Protein AF-A0A920KZQ2-F1 (afdb_monomer)

Solvent-accessible surface area (backbone atoms only — not comparable to full-atom values): 4026 Å² total; per-residue (Å²): 90,76,44,82,71,67,70,31,18,41,40,43,51,59,45,86,100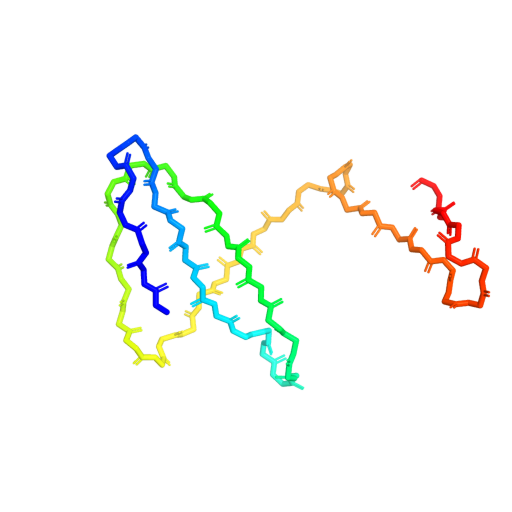,54,89,49,76,44,75,48,83,40,82,30,87,72,87,79,65,90,89,63,88,83,89,84,88,77,60,72,94,77,59,77,44,62,40,90,90,74,70,45,70,66,108

Nearest PDB structures (foldseek):
  7o1f-assembly1_A  TM=5.237E-01  e=2.447E+00  Thermochaetoides thermophila DSM 1495
  7o1f-assembly2_F  TM=5.034E-01  e=2.932E+00  Thermochaetoides thermophila DSM 1495
  7tib-assembly1_G  TM=3.975E-01  e=4.210E+00  Saccharomyces cerevisiae
  7o1f-assembly2_D  TM=5.082E-01  e=6.818E+00  Thermochaetoides thermophila DSM 1495
  3l0x-assembly1_A  TM=3.298E-01  e=7.692E+00  Saccharomyces cerevisiae

Secondary structure (DSSP, 8-state):
-EEE-SSEEEEEEE-TTS--EEEEEEES-----TT--------GGG---B-TTT--B--

Radius of gyration: 14.19 Å; Cα contacts (8 Å, |Δi|>4): 75; chains: 1; bounding box: 33×28×31 Å

Sequence (59 aa):
MVEQLGSNSLLHGTLEDTDIEIVASLSGHVTAETGSVVSFSAKETNIHVFNPDTEKRLG

Mean predicted aligned error: 3.41 Å

pLDDT: mean 94.65, std 3.16, range [78.56, 97.88]

Foldseek 3Di:
DWDAPAQWIWDWDAPPPDRHIDIDIGGGDDDDDPPDDDDDDDDPVPDWDADPVPRDTPD

Structure (mmCIF, N/CA/C/O backbone):
data_AF-A0A920KZQ2-F1
#
_entry.id   AF-A0A920KZQ2-F1
#
loop_
_atom_site.group_PDB
_atom_site.id
_atom_site.type_symbol
_atom_site.label_atom_id
_atom_site.label_alt_id
_atom_site.label_comp_id
_atom_site.label_asym_id
_atom_site.label_entity_id
_atom_site.label_seq_id
_atom_site.pdbx_PDB_ins_code
_atom_site.Cartn_x
_atom_site.Cartn_y
_atom_site.Cartn_z
_atom_site.occupancy
_atom_site.B_iso_or_equiv
_atom_site.auth_seq_id
_atom_site.auth_comp_id
_atom_site.auth_asym_id
_atom_site.auth_atom_id
_atom_site.pdbx_PDB_model_num
ATOM 1 N N . MET A 1 1 ? 2.502 -0.906 -11.572 1.00 91.12 1 MET A N 1
ATOM 2 C CA . MET A 1 1 ? 2.863 0.237 -12.454 1.00 91.12 1 MET A CA 1
ATOM 3 C C . MET A 1 1 ? 3.550 1.303 -11.614 1.00 91.12 1 MET A C 1
ATOM 5 O O . MET A 1 1 ? 3.161 1.461 -10.465 1.00 91.12 1 MET A O 1
ATOM 9 N N . VAL A 1 2 ? 4.530 2.030 -12.159 1.00 95.69 2 VAL A N 1
ATOM 10 C CA . VAL A 1 2 ? 5.107 3.211 -11.492 1.00 95.69 2 VAL A CA 1
ATOM 11 C C . VAL A 1 2 ? 4.677 4.483 -12.220 1.00 95.69 2 VAL A C 1
ATOM 13 O O . VAL A 1 2 ? 4.887 4.592 -13.426 1.00 95.69 2 VAL A O 1
ATOM 16 N N . GLU A 1 3 ? 4.110 5.439 -11.492 1.00 97.06 3 GLU A N 1
ATOM 17 C CA . GLU A 1 3 ? 3.802 6.792 -11.961 1.00 97.06 3 GLU A CA 1
ATOM 18 C C . GLU A 1 3 ? 4.849 7.781 -11.428 1.00 97.06 3 GLU A C 1
ATOM 20 O O . GLU A 1 3 ? 5.123 7.810 -10.229 1.00 97.06 3 GLU A O 1
ATOM 25 N N . GLN A 1 4 ? 5.447 8.590 -12.309 1.00 97.12 4 GLN A N 1
ATOM 26 C CA . GLN A 1 4 ? 6.501 9.552 -11.962 1.00 97.12 4 GLN A CA 1
ATOM 27 C C . GLN A 1 4 ? 5.915 10.960 -11.809 1.00 97.12 4 GLN A C 1
ATOM 29 O O . GLN A 1 4 ? 5.483 11.552 -12.796 1.00 97.12 4 GLN A O 1
ATOM 34 N N . LEU A 1 5 ? 5.955 11.523 -10.598 1.00 96.81 5 LEU A N 1
ATOM 35 C CA . LEU A 1 5 ? 5.414 12.858 -10.291 1.00 96.81 5 LEU A CA 1
ATOM 36 C C . LEU A 1 5 ? 6.507 13.922 -10.084 1.00 96.81 5 LEU A C 1
ATOM 38 O O . LEU A 1 5 ? 6.231 15.058 -9.699 1.00 96.81 5 LEU A O 1
ATOM 42 N N . GLY A 1 6 ? 7.769 13.566 -10.323 1.00 94.62 6 GLY A N 1
ATOM 43 C CA . GLY A 1 6 ? 8.927 14.431 -10.110 1.00 94.62 6 GLY A CA 1
ATOM 44 C C . GLY A 1 6 ? 9.482 14.309 -8.693 1.00 94.62 6 GLY A C 1
ATOM 45 O O . GLY A 1 6 ? 10.531 13.699 -8.503 1.00 94.62 6 GLY A O 1
ATOM 46 N N . SER A 1 7 ? 8.800 14.872 -7.690 1.00 96.25 7 SER A N 1
ATOM 47 C CA . SER A 1 7 ? 9.272 14.813 -6.293 1.00 96.25 7 SER A CA 1
ATOM 48 C C . SER A 1 7 ? 9.058 13.445 -5.638 1.00 96.25 7 SER A C 1
ATOM 50 O O . SER A 1 7 ? 9.795 13.077 -4.721 1.00 96.25 7 SER A O 1
ATOM 52 N N . ASN A 1 8 ? 8.072 12.687 -6.110 1.00 97.81 8 ASN A N 1
ATOM 53 C CA . ASN A 1 8 ? 7.747 11.339 -5.671 1.00 97.81 8 ASN A CA 1
ATOM 54 C C . ASN A 1 8 ? 7.325 10.457 -6.854 1.00 97.81 8 ASN A C 1
ATOM 56 O O . ASN A 1 8 ? 7.007 10.941 -7.941 1.00 97.81 8 ASN A O 1
ATOM 60 N N . SER A 1 9 ? 7.310 9.152 -6.612 1.00 97.75 9 SER A N 1
ATOM 61 C CA . SER A 1 9 ? 6.752 8.137 -7.498 1.00 97.75 9 SER A CA 1
ATOM 62 C C . SER A 1 9 ? 5.591 7.441 -6.796 1.00 97.75 9 SER A C 1
ATOM 64 O O . SER A 1 9 ? 5.703 7.123 -5.609 1.00 97.75 9 SER A O 1
ATOM 66 N N . LEU A 1 10 ? 4.499 7.166 -7.506 1.00 97.44 10 LEU A N 1
ATOM 67 C CA . LEU A 1 10 ? 3.450 6.274 -7.012 1.00 97.44 10 LEU A CA 1
ATOM 68 C C . LEU A 1 10 ? 3.692 4.874 -7.564 1.00 97.44 10 LEU A C 1
ATOM 70 O O . LEU A 1 10 ? 3.732 4.668 -8.777 1.00 97.44 10 LEU A O 1
ATOM 74 N N . LEU A 1 11 ? 3.874 3.903 -6.674 1.00 96.56 11 LEU A N 1
ATOM 75 C CA . LEU A 1 11 ? 3.923 2.494 -7.031 1.00 96.56 11 LEU A CA 1
ATOM 76 C C . LEU A 1 11 ? 2.539 1.887 -6.820 1.00 96.56 11 LEU A C 1
ATOM 78 O O . LEU A 1 11 ? 2.078 1.758 -5.688 1.00 96.56 11 LEU A O 1
ATOM 82 N N . HIS A 1 12 ? 1.912 1.488 -7.920 1.00 96.12 12 HIS A N 1
ATOM 83 C CA . HIS A 1 12 ? 0.654 0.753 -7.940 1.00 96.12 12 HIS A CA 1
ATOM 84 C C . HIS A 1 12 ? 0.935 -0.745 -7.999 1.00 96.12 12 HIS A C 1
ATOM 86 O O . HIS A 1 12 ? 1.700 -1.195 -8.867 1.00 96.12 12 HIS A O 1
ATOM 92 N N . GLY A 1 13 ? 0.270 -1.504 -7.136 1.00 94.94 13 GLY A N 1
ATOM 93 C CA . GLY A 1 13 ? 0.336 -2.958 -7.109 1.00 94.94 13 GLY A CA 1
ATOM 94 C C . GLY A 1 13 ? -0.871 -3.576 -6.415 1.00 94.94 13 GLY A C 1
ATOM 95 O O . GLY A 1 13 ? -1.847 -2.895 -6.102 1.00 94.94 13 GLY A O 1
ATOM 96 N N . THR A 1 14 ? -0.765 -4.871 -6.163 1.00 96.25 14 THR A N 1
ATOM 97 C CA . THR A 1 14 ? -1.767 -5.667 -5.457 1.00 96.25 14 THR A CA 1
ATOM 98 C C . THR A 1 14 ? -1.104 -6.257 -4.220 1.00 96.25 14 THR A C 1
ATOM 100 O O . THR A 1 14 ? 0.060 -6.661 -4.286 1.00 96.25 14 THR A O 1
ATOM 103 N N . LEU A 1 15 ? -1.803 -6.262 -3.085 1.00 94.81 15 LEU A N 1
ATOM 104 C CA . LEU A 1 15 ? -1.312 -6.921 -1.875 1.00 94.81 15 LEU A CA 1
ATOM 105 C C . LEU A 1 15 ? -1.160 -8.425 -2.129 1.00 94.81 15 LEU A C 1
ATOM 107 O O . LEU A 1 15 ? -2.071 -9.053 -2.669 1.00 94.81 15 LEU A O 1
ATOM 111 N N . GLU A 1 16 ? -0.013 -8.980 -1.736 1.00 93.50 16 GLU A N 1
ATOM 112 C CA . GLU A 1 16 ? 0.316 -10.398 -1.921 1.00 93.50 16 GLU A CA 1
ATOM 113 C C . GLU A 1 16 ? -0.806 -11.303 -1.391 1.00 93.50 16 GLU A C 1
ATOM 115 O O . GLU A 1 16 ? -1.392 -11.029 -0.344 1.00 93.50 16 GLU A O 1
ATOM 120 N N . ASP A 1 17 ? -1.123 -12.352 -2.153 1.00 94.19 17 ASP A N 1
ATOM 121 C CA . ASP A 1 17 ? -2.204 -13.311 -1.884 1.00 94.19 17 ASP A CA 1
ATOM 122 C C . ASP A 1 17 ? -3.623 -12.712 -1.782 1.00 94.19 17 ASP A C 1
ATOM 124 O O . ASP A 1 17 ? -4.541 -13.342 -1.250 1.00 94.19 17 ASP A O 1
ATOM 128 N N . THR A 1 18 ? -3.843 -11.510 -2.321 1.00 95.00 18 THR A N 1
ATOM 129 C CA . THR A 1 18 ? -5.166 -10.871 -2.392 1.00 95.00 18 THR A CA 1
ATOM 130 C C . THR A 1 18 ? -5.408 -10.228 -3.759 1.00 95.00 18 THR A C 1
ATOM 132 O O . THR A 1 18 ? -4.483 -10.088 -4.551 1.00 95.00 18 THR A O 1
ATOM 135 N N . ASP A 1 19 ? -6.637 -9.764 -4.005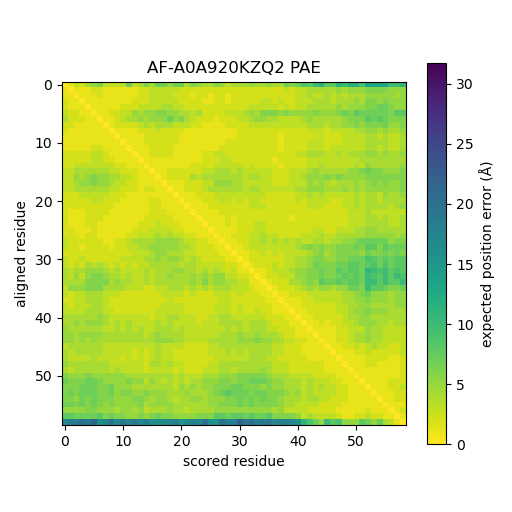 1.00 94.75 19 ASP A N 1
ATOM 136 C CA . ASP A 1 19 ? -6.984 -8.905 -5.150 1.00 94.75 19 ASP A CA 1
ATOM 137 C C . ASP A 1 19 ? -7.085 -7.415 -4.757 1.00 94.75 19 ASP A C 1
ATOM 139 O O . ASP A 1 19 ? -7.656 -6.597 -5.479 1.00 94.75 19 ASP A O 1
ATOM 143 N N . ILE A 1 20 ? -6.573 -7.042 -3.579 1.00 95.81 20 ILE A N 1
ATOM 144 C CA . ILE A 1 20 ? -6.696 -5.681 -3.051 1.00 95.81 20 ILE A CA 1
ATOM 145 C C . 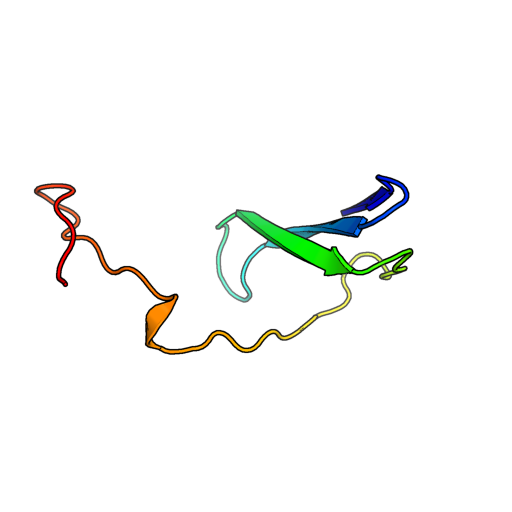ILE A 1 20 ? -5.619 -4.795 -3.677 1.00 95.81 20 ILE A C 1
ATOM 147 O O . ILE A 1 20 ? -4.421 -4.992 -3.453 1.00 95.81 20 ILE A O 1
ATOM 151 N N . GLU A 1 21 ? -6.049 -3.786 -4.432 1.00 96.25 21 GLU A N 1
ATOM 152 C CA . GLU A 1 21 ? -5.160 -2.758 -4.970 1.00 96.25 21 GLU A CA 1
ATOM 153 C C . GLU A 1 21 ? -4.585 -1.879 -3.853 1.00 96.25 21 GLU A C 1
ATOM 155 O O . GLU A 1 21 ? -5.282 -1.460 -2.926 1.00 96.25 21 GLU A O 1
ATOM 160 N N . ILE A 1 22 ? -3.298 -1.558 -3.967 1.00 95.50 22 ILE A N 1
ATOM 161 C CA . ILE A 1 22 ? -2.594 -0.662 -3.055 1.00 95.50 22 ILE A CA 1
ATOM 162 C C . ILE A 1 22 ? -1.695 0.298 -3.835 1.00 95.50 22 ILE A C 1
ATOM 164 O O . ILE A 1 22 ? -1.113 -0.047 -4.868 1.00 95.50 22 ILE A O 1
ATOM 168 N N . VAL A 1 23 ? -1.562 1.518 -3.311 1.00 96.44 23 VAL A N 1
ATOM 169 C CA . VAL A 1 23 ? -0.653 2.539 -3.836 1.00 96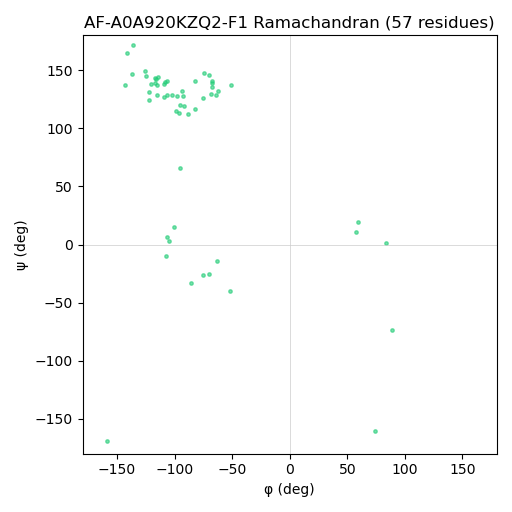.44 23 VAL A CA 1
ATOM 170 C C . VAL A 1 23 ? 0.314 2.966 -2.740 1.00 96.44 23 VAL A C 1
ATOM 172 O O . VAL A 1 23 ? -0.104 3.410 -1.671 1.00 96.44 23 VAL A O 1
ATOM 175 N N . ALA A 1 24 ? 1.613 2.866 -3.016 1.00 95.75 24 ALA A N 1
ATOM 176 C CA . ALA A 1 24 ? 2.671 3.375 -2.151 1.00 95.75 24 ALA A CA 1
ATOM 177 C C . ALA A 1 24 ? 3.300 4.633 -2.767 1.00 95.75 24 ALA A C 1
ATOM 179 O O . ALA A 1 24 ? 3.714 4.623 -3.925 1.00 95.75 24 ALA A O 1
ATOM 180 N N . SER A 1 25 ? 3.401 5.713 -1.989 1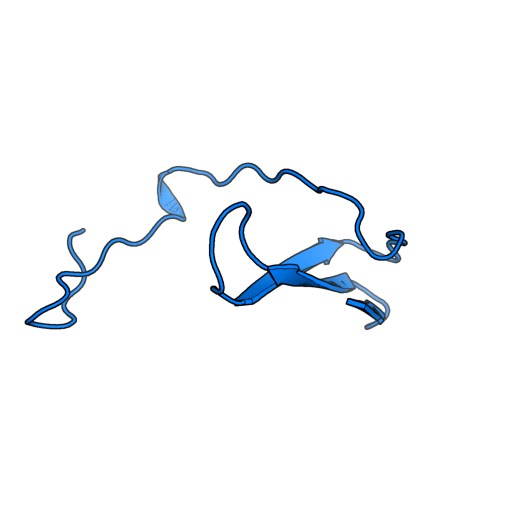.00 96.81 25 SER A N 1
ATOM 181 C CA . SER A 1 25 ? 4.111 6.933 -2.394 1.00 96.81 25 SER A CA 1
ATOM 182 C C . SER A 1 25 ? 5.563 6.868 -1.929 1.00 96.81 25 SER A C 1
ATOM 184 O O . SER A 1 25 ? 5.831 6.775 -0.730 1.00 96.81 25 SER A O 1
ATOM 186 N N . LEU A 1 26 ? 6.499 6.910 -2.875 1.00 95.88 26 LEU A N 1
ATOM 187 C CA . LEU A 1 26 ? 7.935 6.780 -2.639 1.00 95.88 26 LEU A CA 1
ATOM 188 C C . LEU A 1 26 ? 8.649 8.074 -3.012 1.00 95.88 26 LEU A C 1
ATOM 190 O O . LEU A 1 26 ? 8.356 8.682 -4.037 1.00 95.88 26 LEU A O 1
ATOM 194 N N . SER A 1 27 ? 9.594 8.509 -2.185 1.00 96.75 27 SER A N 1
ATOM 195 C CA . SER A 1 27 ? 10.338 9.741 -2.441 1.00 96.75 27 SER A CA 1
ATOM 196 C C . SER A 1 27 ? 11.249 9.619 -3.664 1.00 96.75 27 SER A C 1
ATOM 198 O O . SER A 1 27 ? 12.000 8.656 -3.800 1.00 96.75 27 SER A O 1
ATOM 200 N N . GLY A 1 28 ? 11.228 10.650 -4.507 1.00 96.31 28 GLY A N 1
ATOM 201 C CA . GLY A 1 28 ? 12.046 10.756 -5.707 1.00 96.31 28 GLY A CA 1
ATOM 202 C C . GLY A 1 28 ? 11.591 9.863 -6.859 1.00 96.31 28 GLY A C 1
ATOM 203 O O . GLY A 1 28 ? 10.447 9.411 -6.929 1.00 96.31 28 GLY A O 1
ATOM 204 N N . HIS A 1 29 ? 12.528 9.644 -7.778 1.00 94.88 29 HIS A N 1
ATOM 205 C CA . HIS A 1 29 ? 12.347 8.828 -8.969 1.00 94.88 29 HIS A CA 1
ATOM 206 C C . HIS A 1 29 ? 12.689 7.367 -8.662 1.00 94.88 29 HIS A C 1
ATOM 208 O O . HIS A 1 29 ? 13.852 7.032 -8.425 1.00 94.88 29 HIS A O 1
ATOM 214 N N . VAL A 1 30 ? 11.683 6.495 -8.686 1.00 94.56 30 VAL A N 1
ATOM 215 C CA . VAL A 1 30 ? 11.820 5.061 -8.395 1.00 94.56 30 VAL A CA 1
ATOM 216 C C . VAL A 1 30 ? 11.514 4.243 -9.642 1.00 94.56 30 VAL A C 1
ATOM 218 O O . VAL A 1 30 ? 10.626 4.591 -10.410 1.00 94.56 30 VAL A O 1
ATOM 221 N N . THR A 1 31 ? 12.216 3.132 -9.842 1.00 92.81 31 THR A N 1
ATOM 222 C CA . THR A 1 31 ? 11.878 2.129 -10.857 1.00 92.81 31 THR A CA 1
ATOM 223 C C . THR A 1 31 ? 11.539 0.805 -10.179 1.00 92.81 31 THR A C 1
ATOM 225 O O . THR A 1 31 ? 12.136 0.443 -9.167 1.00 92.81 31 THR A O 1
ATOM 228 N N . ALA A 1 32 ? 10.564 0.084 -10.727 1.00 91.56 32 ALA A N 1
ATOM 229 C CA . ALA A 1 32 ? 10.194 -1.256 -10.287 1.00 91.56 32 ALA A CA 1
ATOM 230 C C . ALA A 1 32 ? 9.817 -2.092 -11.511 1.00 91.56 32 ALA A C 1
ATOM 232 O O . ALA A 1 32 ? 9.133 -1.604 -12.415 1.00 91.56 32 ALA A O 1
ATOM 233 N N . GLU A 1 33 ? 10.281 -3.337 -11.551 1.00 91.88 33 GLU A N 1
ATOM 234 C CA . GLU A 1 33 ? 9.924 -4.273 -12.614 1.00 91.88 33 GLU A CA 1
ATOM 235 C C . GLU A 1 33 ? 8.488 -4.773 -12.434 1.00 91.88 33 GLU A C 1
ATOM 237 O O . GLU A 1 33 ? 7.981 -4.904 -11.322 1.00 91.88 33 GLU A O 1
ATOM 242 N N . THR A 1 34 ? 7.801 -5.056 -13.539 1.00 86.12 34 THR A N 1
ATOM 243 C CA . THR A 1 34 ? 6.448 -5.617 -13.450 1.00 86.12 34 THR A CA 1
ATOM 244 C C . THR A 1 34 ? 6.521 -7.033 -12.886 1.00 86.12 34 THR A C 1
ATOM 246 O O . THR A 1 34 ? 7.290 -7.851 -13.381 1.00 86.12 34 THR A O 1
ATOM 249 N N . GLY A 1 35 ? 5.710 -7.316 -11.866 1.00 86.19 35 GLY A N 1
ATOM 250 C CA . GLY A 1 35 ? 5.700 -8.610 -11.181 1.00 86.19 35 GLY A CA 1
ATOM 251 C C . GLY A 1 35 ? 6.757 -8.756 -10.084 1.00 86.19 35 GLY A C 1
ATOM 252 O O . GLY A 1 35 ? 6.811 -9.811 -9.456 1.00 86.19 35 GLY A O 1
ATOM 253 N N . SER A 1 36 ? 7.577 -7.732 -9.815 1.00 91.62 36 SER 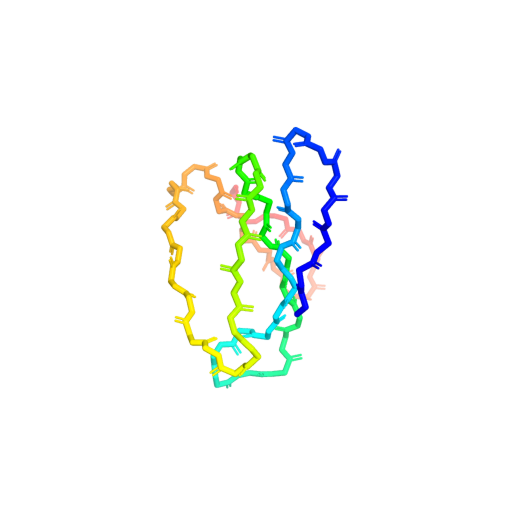A N 1
ATOM 254 C CA . SER A 1 36 ? 8.436 -7.750 -8.632 1.00 91.62 36 SER A CA 1
ATOM 255 C C . SER A 1 36 ? 7.608 -7.608 -7.351 1.00 91.62 36 SER A C 1
ATOM 257 O O . SER A 1 36 ? 6.603 -6.894 -7.310 1.00 91.62 36 SER A O 1
ATOM 259 N N . VAL A 1 37 ? 8.054 -8.277 -6.287 1.00 93.06 37 VAL A N 1
ATOM 260 C CA . VAL A 1 37 ? 7.483 -8.125 -4.945 1.00 93.06 37 VAL A CA 1
ATOM 261 C C . VAL A 1 37 ? 8.271 -7.054 -4.201 1.00 93.06 37 VAL A C 1
ATOM 263 O O . VAL A 1 37 ? 9.500 -7.109 -4.125 1.00 93.06 37 VAL A O 1
ATOM 266 N N . VAL A 1 38 ? 7.559 -6.073 -3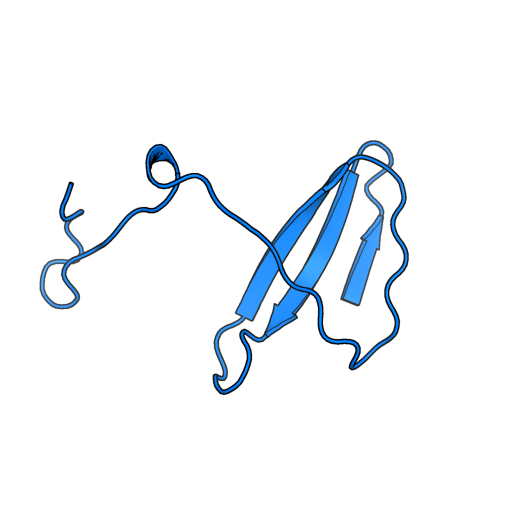.646 1.00 93.69 38 VAL A N 1
ATOM 267 C CA . VAL A 1 38 ? 8.136 -4.983 -2.851 1.00 93.69 38 VAL A CA 1
ATOM 268 C C . VAL A 1 38 ? 7.484 -4.989 -1.476 1.00 93.69 38 VAL A C 1
ATOM 270 O O . VAL A 1 38 ? 6.263 -5.039 -1.362 1.00 93.69 38 VAL A O 1
ATOM 273 N N . SER A 1 39 ? 8.307 -4.931 -0.429 1.00 94.50 39 SER A N 1
ATOM 274 C CA . SER A 1 39 ? 7.849 -4.920 0.959 1.00 94.50 39 SER A CA 1
ATOM 275 C C . SER A 1 39 ? 7.999 -3.527 1.568 1.00 94.50 39 SER A C 1
ATOM 277 O O . SER A 1 39 ? 8.994 -2.836 1.335 1.00 94.50 39 SER A O 1
ATOM 279 N N . PHE A 1 40 ? 7.015 -3.128 2.372 1.00 93.00 40 PHE A N 1
ATOM 280 C CA . PHE A 1 40 ? 6.984 -1.854 3.083 1.00 93.00 40 PHE A CA 1
ATOM 281 C C . PHE A 1 40 ? 6.779 -2.092 4.572 1.00 93.00 40 PHE A C 1
ATOM 283 O O . PHE A 1 40 ? 6.089 -3.024 4.979 1.00 93.00 40 PHE A O 1
ATOM 290 N N . SER A 1 41 ? 7.332 -1.202 5.391 1.00 93.81 41 SER A N 1
ATOM 291 C CA . SER A 1 41 ? 7.002 -1.121 6.808 1.00 93.81 41 SER A CA 1
ATOM 292 C C . SER A 1 41 ? 6.199 0.147 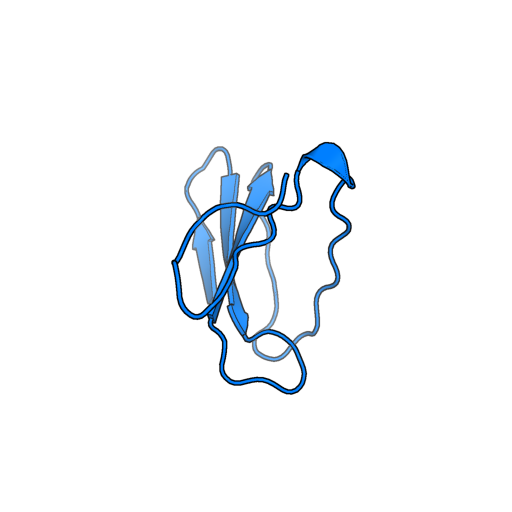7.079 1.00 93.81 41 SER A C 1
ATOM 294 O O . SER A 1 41 ? 6.491 1.223 6.554 1.00 93.81 41 SER A O 1
ATOM 296 N N . ALA A 1 42 ? 5.175 0.019 7.917 1.00 92.00 42 ALA A N 1
ATOM 297 C CA . ALA A 1 42 ? 4.397 1.138 8.423 1.00 92.00 42 ALA A CA 1
ATOM 298 C C . ALA A 1 42 ? 4.574 1.225 9.940 1.00 92.00 42 ALA A C 1
ATOM 300 O O . ALA A 1 42 ? 4.649 0.209 10.632 1.00 92.00 42 ALA A O 1
ATOM 301 N N . LYS A 1 43 ? 4.645 2.449 10.468 1.00 95.75 43 LYS A N 1
ATOM 302 C CA . LYS A 1 43 ? 4.570 2.666 11.917 1.00 95.75 43 LYS A CA 1
ATOM 303 C C . LYS A 1 43 ? 3.168 2.302 12.392 1.00 95.75 43 LYS A C 1
ATOM 305 O O . LYS A 1 43 ? 2.202 2.669 11.730 1.00 95.75 43 LYS A O 1
ATOM 310 N N . GLU A 1 44 ? 3.063 1.675 13.560 1.00 93.69 44 GLU A N 1
ATOM 311 C CA . GLU A 1 44 ? 1.780 1.290 14.168 1.00 93.69 44 GLU A CA 1
ATOM 312 C C . GLU A 1 44 ? 0.798 2.468 1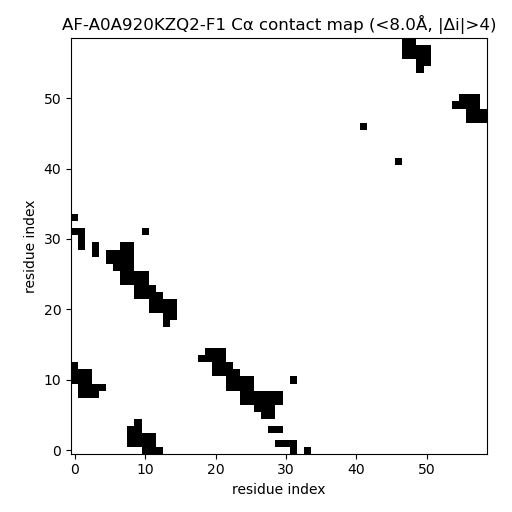4.248 1.00 93.69 44 GLU A C 1
ATOM 314 O O . GLU A 1 44 ? -0.366 2.338 13.890 1.00 93.69 44 GLU A O 1
ATOM 319 N N . THR A 1 45 ? 1.294 3.662 14.585 1.00 95.19 45 THR A N 1
ATOM 320 C CA . THR A 1 45 ? 0.494 4.897 14.662 1.00 95.19 45 THR A CA 1
ATOM 321 C C . THR A 1 45 ? -0.114 5.350 13.331 1.00 95.19 45 THR A C 1
ATOM 323 O O . THR A 1 45 ? -0.962 6.238 13.330 1.00 95.19 45 THR A O 1
ATOM 326 N N . ASN A 1 46 ? 0.338 4.790 12.206 1.00 95.00 46 ASN A N 1
ATOM 327 C CA . ASN A 1 46 ? -0.132 5.113 10.859 1.00 95.00 46 ASN A CA 1
ATOM 328 C C . ASN A 1 46 ? -1.053 4.021 10.287 1.00 95.00 46 ASN A C 1
ATOM 330 O O . ASN A 1 46 ? -1.456 4.118 9.130 1.00 95.00 46 ASN A O 1
ATOM 334 N N . ILE A 1 47 ? -1.357 2.976 11.061 1.00 95.12 47 ILE A N 1
ATOM 335 C CA . ILE A 1 47 ? -2.283 1.912 10.673 1.00 95.12 47 ILE A CA 1
ATOM 336 C C . ILE A 1 47 ? -3.644 2.224 11.292 1.00 95.12 47 ILE A C 1
ATOM 338 O O . ILE A 1 47 ? -3.759 2.460 12.493 1.00 95.12 47 ILE A O 1
ATOM 342 N N . HIS A 1 48 ? -4.686 2.224 10.466 1.00 95.19 48 HIS A N 1
ATOM 343 C CA . HIS A 1 48 ? -6.060 2.462 10.897 1.00 95.19 48 HIS A CA 1
ATOM 344 C C . HIS A 1 48 ? -6.891 1.203 10.669 1.00 95.19 48 HIS A C 1
ATOM 346 O O . HIS A 1 48 ? -6.897 0.656 9.568 1.00 95.19 48 HIS A O 1
ATOM 352 N N . VAL A 1 49 ? -7.600 0.756 11.705 1.00 95.56 49 VAL A N 1
ATOM 353 C CA . VAL A 1 49 ? -8.479 -0.418 11.646 1.00 95.56 49 VAL A CA 1
ATOM 354 C C . VAL A 1 49 ? -9.925 0.053 11.687 1.00 95.56 49 VAL A C 1
ATOM 356 O O . VAL A 1 49 ? -10.255 0.977 12.427 1.00 95.56 49 VAL A O 1
ATOM 359 N N . PHE A 1 50 ? -10.797 -0.573 10.902 1.00 96.94 50 PHE A N 1
ATOM 360 C CA . PHE A 1 50 ? -12.213 -0.221 10.817 1.00 96.94 50 PHE A CA 1
ATOM 361 C C . PHE A 1 50 ? -13.077 -1.447 11.105 1.00 96.94 50 PHE A C 1
ATOM 363 O O . PHE A 1 50 ? -12.717 -2.570 10.758 1.00 96.94 50 PHE A O 1
ATOM 370 N N . ASN A 1 51 ? -14.219 -1.232 11.754 1.00 97.25 51 ASN A N 1
ATOM 371 C CA . ASN A 1 51 ? -15.231 -2.264 11.919 1.00 97.25 51 ASN A CA 1
ATOM 372 C C . ASN A 1 51 ? -15.983 -2.442 10.583 1.00 97.25 51 ASN A C 1
ATOM 374 O O . ASN A 1 51 ? -16.500 -1.450 10.073 1.00 97.25 51 ASN A O 1
ATOM 378 N N . PRO A 1 52 ? -16.073 -3.663 10.028 1.00 96.00 52 PRO A N 1
ATOM 379 C CA . PRO A 1 52 ? -16.627 -3.878 8.690 1.00 96.00 52 PRO A CA 1
ATOM 380 C C . PRO A 1 52 ? -18.142 -3.648 8.595 1.00 96.00 52 PRO A C 1
ATOM 382 O O . PRO A 1 52 ? -18.624 -3.305 7.524 1.00 96.00 52 PRO A O 1
ATOM 385 N N . ASP A 1 53 ? -18.892 -3.797 9.691 1.00 97.88 53 ASP A N 1
ATOM 386 C CA . ASP A 1 53 ? -20.354 -3.629 9.689 1.00 97.88 53 ASP A CA 1
ATOM 387 C C . ASP A 1 53 ? -20.775 -2.168 9.882 1.00 97.88 53 ASP A C 1
ATOM 389 O O . ASP A 1 53 ? -21.814 -1.726 9.398 1.00 97.88 53 ASP A O 1
ATOM 393 N N . THR A 1 54 ? -19.992 -1.420 10.660 1.00 97.12 54 THR A N 1
ATOM 394 C CA . THR A 1 54 ? -20.323 -0.042 11.057 1.00 97.12 54 THR A CA 1
ATOM 395 C C . THR A 1 54 ? -19.474 1.009 10.358 1.00 97.12 54 THR A C 1
ATOM 397 O O . THR A 1 54 ? -19.746 2.196 10.523 1.00 97.12 54 THR A O 1
ATOM 400 N N . GLU A 1 55 ? -18.419 0.587 9.655 1.00 96.50 55 GLU A N 1
ATOM 401 C CA . GLU A 1 55 ? -17.412 1.421 8.983 1.00 96.50 55 GLU A CA 1
ATOM 402 C C . GLU A 1 55 ? -16.681 2.400 9.920 1.00 96.50 55 GLU A C 1
ATOM 404 O O . GLU A 1 55 ? -15.941 3.289 9.497 1.00 96.50 55 GLU A O 1
ATOM 409 N N . LYS A 1 56 ? -16.855 2.238 11.236 1.00 97.31 56 LYS A N 1
ATOM 410 C CA . LYS A 1 56 ? -16.228 3.093 12.241 1.00 97.31 56 LYS A CA 1
ATOM 411 C C . LYS A 1 56 ? -14.806 2.644 12.519 1.00 97.31 56 LYS A C 1
ATOM 413 O O . LYS A 1 56 ? -14.521 1.453 12.644 1.00 97.31 56 LYS A O 1
ATOM 418 N N . ARG A 1 57 ? -13.929 3.627 12.701 1.00 95.69 57 ARG A N 1
ATOM 419 C CA . ARG A 1 57 ? -12.542 3.415 13.106 1.00 95.69 57 ARG A CA 1
ATOM 420 C C . ARG A 1 57 ? -12.466 2.805 14.514 1.00 95.69 57 ARG A C 1
ATOM 422 O O . ARG A 1 57 ? -13.061 3.328 15.455 1.00 95.69 57 ARG A O 1
ATOM 429 N N . LEU A 1 58 ? -11.711 1.720 14.646 1.00 92.81 58 LEU A N 1
ATOM 430 C CA . LEU A 1 58 ? -11.393 1.004 15.880 1.00 92.81 58 LEU A CA 1
ATOM 431 C C . LEU A 1 58 ? -10.037 1.491 16.423 1.00 92.81 58 LEU A C 1
ATOM 433 O O . LEU A 1 58 ? -9.067 0.739 16.441 1.00 92.81 58 LEU A O 1
ATOM 437 N N . GLY A 1 59 ? -9.983 2.762 16.841 1.00 78.56 59 GLY A N 1
ATOM 438 C CA . GLY A 1 59 ? -8.780 3.404 17.402 1.00 78.56 59 GLY A CA 1
ATOM 439 C C . GLY A 1 59 ? -8.035 4.302 16.432 1.00 78.56 59 GLY A C 1
ATOM 440 O O . GLY A 1 59 ? -7.686 3.866 15.316 1.00 78.56 59 GLY A O 1
#